Protein AF-A0A4S4L1K6-F1 (afdb_monomer)

Organism: NCBI:txid167371

Sequence (162 aa):
VTYVSTQGRRSTGAGARLREDDHTVLVRELQKVGAAQGWDVHVIELGSENPTAWVDHVRAAAQSSVMLGVYGDALTNSVLLHPGPPGPPPAIIEFFPDGKFTNEHEFVARSLGIEYVAWRNTKKYPRGSLPPISPPTTTDSKVLSIDVPAVVQFVKEQMKRS

pLDDT: mean 92.04, std 7.97, range [56.66, 98.69]

Mean predicted aligned error: 3.77 Å

Structure (mmCIF, N/CA/C/O backbone):
data_AF-A0A4S4L1K6-F1
#
_entry.id   AF-A0A4S4L1K6-F1
#
loop_
_atom_site.group_PDB
_atom_site.id
_atom_site.type_symbol
_atom_site.label_atom_id
_atom_site.label_alt_id
_atom_site.label_comp_id
_atom_site.label_asym_id
_atom_site.label_entity_id
_atom_site.label_seq_id
_atom_site.pdbx_PDB_ins_code
_atom_site.Cartn_x
_atom_site.Cartn_y
_atom_site.Cartn_z
_atom_site.occupancy
_atom_site.B_iso_or_equiv
_atom_site.auth_seq_id
_atom_site.auth_comp_id
_atom_site.auth_asym_id
_atom_site.auth_atom_id
_atom_site.pdbx_PDB_model_num
ATOM 1 N N . VAL A 1 1 ? -6.934 5.425 5.563 1.00 95.81 1 VAL A N 1
ATOM 2 C CA . VAL A 1 1 ? -6.240 4.448 4.682 1.00 95.81 1 VAL A CA 1
ATOM 3 C C . VAL A 1 1 ? -5.517 5.235 3.616 1.00 95.81 1 VAL A C 1
ATOM 5 O O . VAL A 1 1 ? -6.160 6.031 2.946 1.00 95.81 1 VAL A O 1
ATOM 8 N N . THR A 1 2 ? -4.222 5.010 3.432 1.00 97.94 2 THR A N 1
ATOM 9 C CA . THR A 1 2 ? -3.433 5.712 2.414 1.00 97.94 2 THR A CA 1
ATOM 10 C C . THR A 1 2 ? -2.888 4.729 1.390 1.00 97.94 2 THR A C 1
ATOM 12 O O . THR A 1 2 ? -2.192 3.780 1.740 1.00 97.94 2 THR A O 1
ATOM 15 N N . TYR A 1 3 ? -3.174 4.968 0.114 1.00 98.50 3 TYR A N 1
ATOM 16 C CA . TYR A 1 3 ? -2.506 4.305 -0.998 1.00 98.50 3 TYR A CA 1
ATOM 17 C C . TYR A 1 3 ? -1.516 5.274 -1.642 1.00 98.50 3 TYR A C 1
ATOM 19 O O . TYR A 1 3 ? -1.902 6.349 -2.100 1.00 98.50 3 TYR A O 1
ATOM 27 N N . VAL A 1 4 ? -0.241 4.887 -1.675 1.00 97.88 4 VAL A N 1
ATOM 28 C CA . VAL A 1 4 ? 0.801 5.634 -2.378 1.00 97.88 4 VAL A CA 1
ATOM 29 C C . VAL A 1 4 ? 0.969 5.057 -3.775 1.00 97.88 4 VAL A C 1
ATOM 31 O O . VAL A 1 4 ? 1.513 3.970 -3.980 1.00 97.88 4 VAL A O 1
ATOM 34 N N . SER A 1 5 ? 0.459 5.811 -4.735 1.00 96.88 5 SER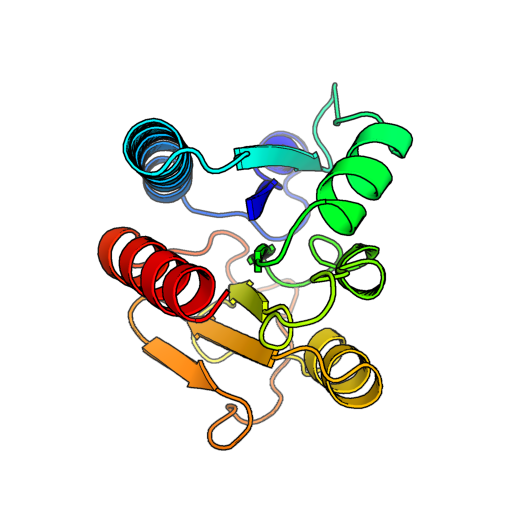 A N 1
ATOM 35 C CA . SER A 1 5 ? 0.576 5.574 -6.160 1.00 96.88 5 SER A CA 1
ATOM 36 C C . SER A 1 5 ? 1.911 6.099 -6.684 1.00 96.88 5 SER A C 1
ATOM 38 O O . SER A 1 5 ? 2.388 7.165 -6.301 1.00 96.88 5 SER A O 1
ATOM 40 N N . THR A 1 6 ? 2.510 5.332 -7.587 1.00 95.56 6 THR A N 1
ATOM 41 C CA . THR A 1 6 ? 3.719 5.694 -8.341 1.00 95.56 6 THR A CA 1
ATOM 42 C C . THR A 1 6 ? 3.465 5.640 -9.849 1.00 95.56 6 THR A C 1
ATOM 44 O O . THR A 1 6 ? 4.399 5.512 -10.649 1.00 95.56 6 THR A O 1
ATOM 47 N N . GLN A 1 7 ? 2.193 5.689 -10.265 1.00 94.25 7 GLN A N 1
ATOM 48 C CA . GLN A 1 7 ? 1.802 5.568 -11.672 1.00 94.25 7 GLN A CA 1
ATOM 49 C C . GLN A 1 7 ? 2.396 6.683 -12.539 1.00 94.25 7 GLN A C 1
ATOM 51 O O . GLN A 1 7 ? 2.715 6.446 -13.706 1.00 94.25 7 GLN A O 1
ATOM 56 N N . GLY A 1 8 ? 2.611 7.866 -11.964 1.00 88.06 8 GLY A N 1
ATOM 57 C CA . GLY A 1 8 ? 3.211 9.035 -12.593 1.00 88.06 8 GLY A CA 1
ATOM 58 C C . GLY A 1 8 ? 4.602 8.797 -13.162 1.00 88.06 8 GLY A C 1
ATOM 59 O O . GLY A 1 8 ? 4.970 9.406 -14.163 1.00 88.06 8 GLY A O 1
ATOM 60 N N . ARG A 1 9 ? 5.337 7.821 -12.620 1.00 87.19 9 ARG A N 1
ATOM 61 C CA . ARG A 1 9 ? 6.669 7.449 -13.112 1.00 87.19 9 ARG A CA 1
ATOM 62 C C . ARG A 1 9 ? 6.640 6.727 -14.461 1.00 87.19 9 ARG A C 1
ATOM 64 O O . ARG A 1 9 ? 7.686 6.419 -15.031 1.00 87.19 9 ARG A O 1
ATOM 71 N N . ARG A 1 10 ? 5.449 6.446 -15.007 1.00 81.81 10 ARG A N 1
ATOM 72 C CA . ARG A 1 10 ? 5.288 5.891 -16.357 1.00 81.81 10 ARG A CA 1
ATOM 73 C C . ARG A 1 10 ? 5.987 6.752 -17.409 1.00 81.81 10 ARG A C 1
ATOM 75 O O . ARG A 1 10 ? 6.604 6.176 -18.300 1.00 81.81 10 ARG A O 1
ATOM 82 N N . SER A 1 11 ? 5.917 8.081 -17.299 1.00 73.88 11 SER A N 1
ATOM 83 C CA . SER A 1 11 ? 6.535 9.007 -18.262 1.00 73.88 11 SER A CA 1
ATOM 84 C C . SER A 1 11 ? 8.064 8.951 -18.242 1.00 73.88 11 SER A C 1
ATOM 86 O O . SER A 1 11 ? 8.697 9.128 -19.277 1.00 73.88 11 SER A O 1
ATOM 88 N N . THR A 1 12 ? 8.662 8.644 -17.089 1.00 72.50 12 THR A N 1
ATOM 89 C CA . THR A 1 12 ? 10.120 8.578 -16.909 1.00 72.50 12 THR A CA 1
ATOM 90 C C . THR A 1 12 ? 10.687 7.163 -17.054 1.00 72.50 12 THR A C 1
ATOM 92 O O . THR A 1 12 ? 11.902 6.986 -17.094 1.00 72.50 12 THR A O 1
ATOM 95 N N . GLY A 1 13 ? 9.834 6.130 -17.101 1.00 70.81 13 GLY A N 1
ATOM 96 C CA . GLY A 1 13 ? 10.254 4.720 -17.110 1.00 70.81 13 GLY A CA 1
ATOM 97 C C . GLY A 1 13 ? 10.960 4.268 -15.818 1.00 70.81 13 GLY A C 1
ATOM 98 O O . GLY A 1 13 ? 11.513 3.160 -15.749 1.00 70.81 13 GLY A O 1
ATOM 99 N N . ALA A 1 14 ? 10.955 5.117 -14.789 1.00 75.00 14 ALA A N 1
ATOM 100 C CA . ALA A 1 14 ? 11.644 4.896 -13.528 1.00 75.00 14 ALA A CA 1
ATOM 101 C C . ALA A 1 14 ? 10.728 4.235 -12.488 1.00 75.00 14 ALA A C 1
ATOM 103 O O . ALA A 1 14 ? 9.521 4.439 -12.478 1.00 75.00 14 ALA A O 1
ATOM 104 N N . GLY A 1 15 ? 11.320 3.458 -11.578 1.00 83.81 15 GLY A N 1
ATOM 105 C CA . GLY A 1 15 ? 10.627 2.921 -10.402 1.00 83.81 15 GLY A CA 1
ATOM 106 C C . GLY A 1 15 ? 9.526 1.888 -10.672 1.00 83.81 15 GLY A C 1
ATOM 107 O O . GLY A 1 15 ? 9.079 1.677 -11.799 1.00 83.81 15 GLY A O 1
ATOM 108 N N . ALA A 1 16 ? 9.117 1.214 -9.600 1.00 92.81 16 ALA A N 1
ATOM 109 C CA . ALA A 1 16 ? 8.016 0.264 -9.614 1.00 92.81 16 ALA A CA 1
ATOM 110 C C . ALA A 1 16 ? 6.663 0.979 -9.687 1.00 92.81 16 ALA A C 1
ATOM 112 O O . ALA A 1 16 ? 6.526 2.100 -9.192 1.00 92.81 16 ALA A O 1
ATOM 113 N N . ARG A 1 17 ? 5.663 0.326 -10.280 1.00 95.38 17 ARG A N 1
ATOM 114 C CA . ARG A 1 17 ? 4.261 0.766 -10.322 1.00 95.38 17 ARG A CA 1
ATOM 115 C C . ARG A 1 17 ? 3.325 -0.424 -10.513 1.00 95.38 17 ARG A C 1
ATOM 117 O O . ARG A 1 17 ? 3.767 -1.497 -10.925 1.00 95.38 17 ARG A O 1
ATOM 124 N N . LEU A 1 18 ? 2.035 -0.240 -10.258 1.00 96.69 18 LEU A N 1
ATOM 125 C CA . LEU A 1 18 ? 1.041 -1.261 -10.573 1.00 96.69 18 LEU A CA 1
ATOM 126 C C . LEU A 1 18 ? 0.697 -1.238 -12.069 1.00 96.69 18 LEU A C 1
ATOM 128 O O . LEU A 1 18 ? 0.842 -0.226 -12.767 1.00 96.69 18 LEU A O 1
ATOM 132 N N . ARG A 1 19 ? 0.203 -2.370 -12.569 1.00 96.00 19 ARG A N 1
ATOM 133 C CA . ARG A 1 19 ? -0.519 -2.440 -13.839 1.00 96.00 19 ARG A CA 1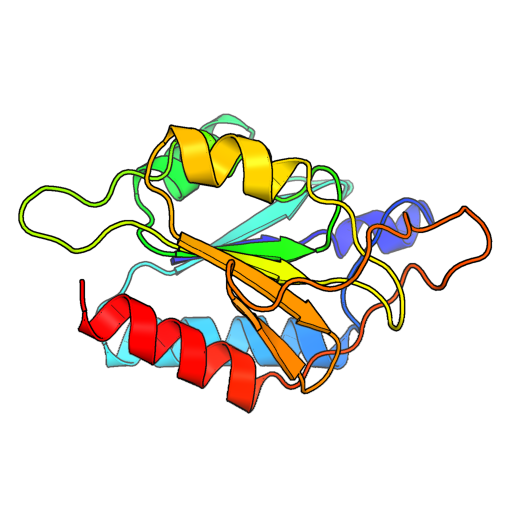
ATOM 134 C C . ARG A 1 19 ? -1.670 -1.436 -13.804 1.00 96.00 19 ARG A C 1
ATOM 136 O O . ARG A 1 19 ? -2.326 -1.286 -12.779 1.00 96.00 19 ARG A O 1
ATOM 143 N N . GLU A 1 20 ? -1.896 -0.753 -14.921 1.00 95.75 20 GLU A N 1
ATOM 144 C CA . GLU A 1 20 ? -2.867 0.344 -15.015 1.00 95.75 20 GLU A CA 1
ATOM 145 C C . GLU A 1 20 ? -4.271 -0.082 -14.571 1.00 95.75 20 GLU A C 1
ATOM 147 O O . GLU A 1 20 ? -4.831 0.540 -13.675 1.00 95.75 20 GLU A O 1
ATOM 152 N N . ASP A 1 21 ? -4.772 -1.209 -15.082 1.00 97.81 21 ASP A N 1
ATOM 153 C CA . ASP A 1 21 ? -6.073 -1.744 -14.669 1.00 97.81 21 ASP A CA 1
ATOM 154 C C . ASP A 1 21 ? -6.132 -2.047 -13.165 1.00 97.81 21 ASP A C 1
ATOM 156 O O . ASP A 1 21 ? -7.116 -1.714 -12.507 1.00 97.81 21 ASP A O 1
ATOM 160 N N . ASP A 1 22 ? -5.079 -2.656 -12.606 1.00 98.19 22 ASP A N 1
ATOM 161 C CA . ASP A 1 22 ? -5.038 -3.023 -11.185 1.00 98.19 22 ASP A CA 1
ATOM 162 C C . ASP A 1 22 ? -5.027 -1.760 -10.313 1.00 98.19 22 ASP A C 1
ATOM 164 O O . ASP A 1 22 ? -5.749 -1.691 -9.322 1.00 98.19 22 ASP A O 1
ATOM 168 N N . HIS A 1 23 ? -4.277 -0.729 -10.713 1.00 98.00 23 HIS A N 1
ATOM 169 C CA . HIS A 1 23 ? -4.296 0.583 -10.070 1.00 98.00 23 HIS A CA 1
ATOM 170 C C . HIS A 1 23 ? -5.692 1.218 -10.114 1.00 98.00 23 HIS A C 1
ATOM 172 O O . HIS A 1 23 ? -6.227 1.603 -9.073 1.00 98.00 23 HIS A O 1
ATOM 178 N N . THR A 1 24 ? -6.302 1.311 -11.300 1.00 98.38 24 THR A N 1
ATOM 179 C CA . THR A 1 24 ? -7.617 1.941 -11.481 1.00 98.38 24 THR A CA 1
ATOM 180 C C . THR A 1 24 ? -8.691 1.224 -10.668 1.00 98.38 24 THR A C 1
ATOM 182 O O . THR A 1 24 ? -9.509 1.867 -10.005 1.00 98.38 24 THR A O 1
ATOM 185 N N . VAL A 1 25 ? -8.683 -0.111 -10.680 1.00 98.56 25 VAL A N 1
ATOM 186 C CA . VAL A 1 25 ? -9.619 -0.920 -9.894 1.00 98.56 25 VAL A CA 1
ATOM 187 C C . VAL A 1 25 ? -9.344 -0.761 -8.397 1.00 98.56 25 VAL A C 1
ATOM 189 O O . VAL A 1 25 ? -10.296 -0.590 -7.639 1.00 98.56 25 VAL A O 1
ATOM 192 N N . LEU A 1 26 ? -8.080 -0.742 -7.958 1.00 98.69 26 LEU A N 1
ATOM 193 C CA . LEU A 1 26 ? -7.721 -0.567 -6.546 1.00 98.69 26 LEU A CA 1
ATOM 194 C C . LEU A 1 26 ? -8.203 0.775 -5.998 1.00 98.69 26 LEU A C 1
ATOM 196 O O . LEU A 1 26 ? -8.863 0.798 -4.961 1.00 98.69 26 LEU A O 1
ATOM 200 N N . VAL A 1 27 ? -7.926 1.877 -6.699 1.00 98.56 27 VAL A N 1
ATOM 201 C CA . VAL A 1 27 ? -8.375 3.219 -6.295 1.00 98.56 27 VAL A CA 1
ATOM 202 C C . VAL A 1 27 ? -9.894 3.255 -6.161 1.00 98.56 27 VAL A C 1
ATOM 204 O O . VAL A 1 27 ? -10.411 3.661 -5.118 1.00 98.56 27 VAL A O 1
ATOM 207 N N . ARG A 1 28 ? -10.611 2.764 -7.179 1.00 98.62 28 ARG A N 1
ATOM 208 C CA . ARG A 1 28 ? -12.077 2.730 -7.181 1.00 98.62 28 ARG A CA 1
ATOM 209 C C . ARG A 1 28 ? -12.634 1.924 -6.009 1.00 98.62 28 ARG A C 1
ATOM 211 O O . ARG A 1 28 ? -13.541 2.392 -5.323 1.00 98.62 28 ARG A O 1
ATOM 218 N N . GLU A 1 29 ? -12.131 0.711 -5.779 1.00 98.56 29 GLU A N 1
ATOM 219 C CA . GLU A 1 29 ? -12.649 -0.154 -4.715 1.00 98.56 29 GLU A CA 1
ATOM 220 C C . GLU A 1 29 ? -12.298 0.374 -3.317 1.00 98.56 29 GLU A C 1
ATOM 222 O O . GLU A 1 29 ? -13.146 0.317 -2.426 1.00 98.56 29 GLU A O 1
ATOM 227 N N . LEU A 1 30 ? -11.105 0.949 -3.118 1.00 98.50 30 LEU A N 1
ATOM 228 C CA . LEU A 1 30 ? -10.751 1.598 -1.852 1.00 98.50 30 LEU A CA 1
ATOM 229 C C . LEU A 1 30 ? -11.673 2.782 -1.558 1.00 98.50 30 LEU A C 1
ATOM 231 O O . LEU A 1 30 ? -12.219 2.856 -0.462 1.00 98.50 30 LEU A O 1
ATOM 235 N N . GLN A 1 31 ? -11.906 3.665 -2.534 1.00 98.31 31 GLN A N 1
ATOM 236 C CA . GLN A 1 31 ? -12.822 4.802 -2.384 1.00 98.31 31 GLN A CA 1
ATOM 237 C C . GLN A 1 31 ? -14.255 4.346 -2.091 1.00 98.31 31 GLN A C 1
ATOM 239 O O . GLN A 1 31 ? -14.899 4.863 -1.181 1.00 98.31 31 GLN A O 1
ATOM 244 N N . LYS A 1 32 ? -14.746 3.338 -2.822 1.00 98.25 32 LYS A N 1
ATOM 245 C CA . LYS A 1 32 ? -16.081 2.763 -2.620 1.00 98.25 32 LYS A CA 1
ATOM 246 C C . LYS A 1 32 ? -16.246 2.188 -1.214 1.00 98.25 32 LYS A C 1
ATOM 248 O O . LYS A 1 32 ? -17.257 2.439 -0.563 1.00 98.25 32 LYS A O 1
ATOM 253 N N . VAL A 1 33 ? -15.272 1.406 -0.747 1.00 97.12 33 VAL A N 1
ATOM 254 C CA . VAL A 1 33 ? -15.304 0.833 0.604 1.00 97.12 33 VAL A CA 1
ATOM 255 C C . VAL A 1 33 ? -15.173 1.928 1.658 1.00 97.12 33 VAL A C 1
ATOM 257 O O . VAL A 1 33 ? -15.910 1.888 2.638 1.00 97.12 33 VAL A O 1
ATOM 260 N N . GLY A 1 34 ? -14.308 2.921 1.444 1.00 96.44 34 GLY A N 1
ATOM 261 C CA . GLY A 1 34 ? -14.170 4.072 2.333 1.00 96.44 34 GLY A CA 1
ATOM 262 C C . GLY A 1 34 ? -15.487 4.822 2.505 1.00 96.44 34 GLY A C 1
ATOM 263 O O . GLY A 1 34 ? -15.947 4.982 3.630 1.00 96.44 34 GLY A O 1
ATOM 264 N N . ALA A 1 35 ? -16.170 5.151 1.406 1.00 97.06 35 ALA A N 1
ATOM 265 C CA . ALA A 1 35 ? -17.490 5.779 1.447 1.00 97.06 35 ALA A CA 1
ATOM 266 C C . ALA A 1 35 ? -18.537 4.912 2.172 1.00 97.06 35 ALA A C 1
ATOM 268 O O . ALA A 1 35 ? -19.332 5.422 2.956 1.00 97.06 35 ALA A O 1
ATOM 269 N N . ALA A 1 36 ? -18.525 3.595 1.948 1.00 96.88 36 ALA A N 1
ATOM 270 C CA . ALA A 1 36 ? -19.473 2.671 2.571 1.00 96.88 36 ALA A CA 1
ATOM 271 C C . ALA A 1 36 ? -19.206 2.403 4.064 1.00 96.88 36 ALA A C 1
ATOM 273 O O . ALA A 1 36 ? -20.094 1.908 4.756 1.00 96.88 36 ALA A O 1
ATOM 274 N N . GLN A 1 37 ? -17.986 2.642 4.548 1.00 94.56 37 GLN A N 1
ATOM 275 C CA . GLN A 1 37 ? -17.572 2.368 5.930 1.00 94.56 37 GLN A CA 1
ATOM 276 C C . GLN A 1 37 ? -17.246 3.643 6.726 1.00 94.56 37 GLN A C 1
ATOM 278 O O . GLN A 1 37 ? -16.928 3.547 7.907 1.00 94.56 37 GLN A O 1
ATOM 283 N N . GLY A 1 38 ? -17.315 4.821 6.099 1.00 94.06 38 GLY A N 1
ATOM 284 C CA . GLY A 1 38 ? -16.932 6.093 6.714 1.00 94.06 38 GLY A CA 1
ATOM 285 C C . GLY A 1 38 ? -15.425 6.233 6.953 1.00 94.06 38 GLY A C 1
ATOM 286 O O . GLY A 1 38 ? -15.028 6.866 7.925 1.00 94.06 38 GLY A O 1
ATOM 287 N N . TRP A 1 39 ? -14.579 5.612 6.122 1.00 93.62 39 TRP A N 1
ATOM 288 C CA . TRP A 1 39 ? -13.121 5.746 6.227 1.00 93.62 39 TRP A CA 1
ATOM 289 C C . TRP A 1 39 ? -12.605 6.856 5.325 1.00 93.62 39 TRP A C 1
ATOM 291 O O . TRP A 1 39 ? -12.933 6.895 4.137 1.00 93.62 39 TRP A O 1
ATOM 301 N N . ASP A 1 40 ? -11.682 7.654 5.852 1.00 93.88 40 ASP A N 1
ATOM 302 C CA . ASP A 1 40 ? -10.877 8.550 5.032 1.00 93.88 40 ASP A CA 1
ATOM 303 C C . ASP A 1 40 ? -9.881 7.736 4.197 1.00 93.88 40 ASP A C 1
ATOM 305 O O . ASP A 1 40 ? -9.071 6.950 4.714 1.00 93.88 40 ASP A O 1
ATOM 309 N N . VAL A 1 41 ? -9.968 7.896 2.876 1.00 97.25 41 VAL A N 1
ATOM 310 C CA . VAL A 1 41 ? -9.093 7.239 1.902 1.00 97.25 41 VAL A CA 1
ATOM 311 C C . VAL A 1 41 ? -8.286 8.303 1.176 1.00 97.25 41 VAL A C 1
ATOM 313 O O . VAL A 1 41 ? -8.838 9.117 0.439 1.00 97.25 41 VAL A O 1
ATOM 316 N N . HIS A 1 42 ? -6.969 8.260 1.348 1.00 97.56 42 HIS A N 1
ATOM 317 C CA . HIS A 1 42 ? -6.034 9.146 0.668 1.00 97.56 42 HIS A CA 1
ATOM 318 C C . HIS A 1 42 ? -5.338 8.387 -0.460 1.00 97.56 42 HIS A C 1
ATOM 320 O O . HIS A 1 42 ? -4.811 7.291 -0.254 1.00 97.56 42 HIS A O 1
ATOM 326 N N . VAL A 1 43 ? -5.312 8.981 -1.651 1.00 97.25 43 VAL A N 1
ATOM 327 C CA . VAL A 1 43 ? -4.490 8.515 -2.772 1.00 97.25 43 VAL A CA 1
ATOM 328 C C . VAL A 1 43 ? -3.411 9.560 -2.998 1.00 97.25 43 VAL A C 1
ATOM 330 O O . VAL A 1 43 ? -3.714 10.711 -3.300 1.00 97.25 43 VAL A O 1
ATOM 333 N N . ILE A 1 44 ? -2.165 9.156 -2.794 1.00 96.62 44 ILE A N 1
ATOM 334 C CA . ILE A 1 44 ? -0.989 10.020 -2.833 1.00 96.62 44 ILE A CA 1
ATOM 335 C C . ILE A 1 44 ? -0.170 9.652 -4.064 1.00 96.62 44 ILE A C 1
ATOM 337 O O . ILE A 1 44 ? 0.147 8.481 -4.237 1.00 96.62 44 ILE A O 1
ATOM 341 N N . GLU A 1 45 ? 0.182 10.618 -4.908 1.00 95.06 45 GLU A N 1
ATOM 342 C CA . GLU A 1 45 ? 0.930 10.364 -6.144 1.00 95.06 45 GLU A CA 1
ATOM 343 C C . GLU A 1 45 ? 2.403 10.776 -6.012 1.00 95.06 45 GLU A C 1
ATOM 345 O O . GLU A 1 45 ? 2.715 11.921 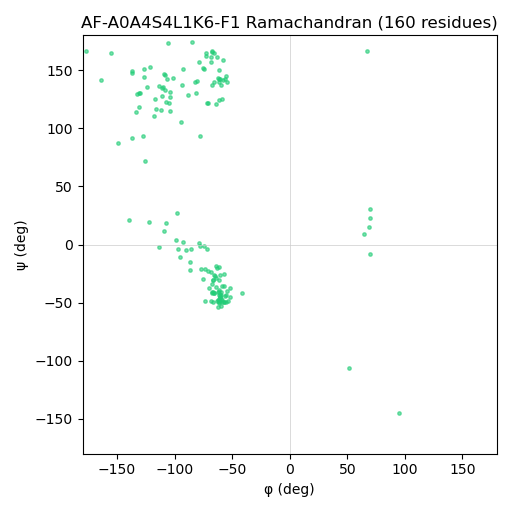-5.679 1.00 95.06 45 GLU A O 1
ATOM 350 N N . LEU A 1 46 ? 3.314 9.848 -6.322 1.00 92.31 46 LEU A N 1
ATOM 351 C CA . LEU A 1 46 ? 4.761 10.052 -6.329 1.00 92.31 46 LEU A CA 1
ATOM 352 C C . LEU A 1 46 ? 5.361 9.953 -7.731 1.00 92.31 46 LEU A C 1
ATOM 354 O O . LEU A 1 46 ? 5.155 8.986 -8.463 1.00 92.31 46 LEU A O 1
ATOM 358 N N . GLY A 1 47 ? 6.266 10.883 -8.041 1.00 84.50 47 GLY A N 1
ATOM 359 C CA . GLY A 1 47 ? 7.091 10.823 -9.250 1.00 84.50 47 GLY A CA 1
ATOM 360 C C . GLY A 1 47 ? 6.325 11.058 -10.555 1.00 84.50 47 GLY A C 1
ATOM 361 O O . GLY A 1 47 ? 6.785 10.609 -11.603 1.00 84.50 47 GLY A O 1
ATOM 362 N N . SER A 1 48 ? 5.173 11.734 -10.487 1.00 83.62 48 SER A N 1
ATOM 363 C CA . SER A 1 48 ? 4.508 12.361 -11.634 1.00 83.62 48 SER A CA 1
ATOM 364 C C . SER A 1 48 ? 5.072 13.768 -11.890 1.00 83.62 48 SER A C 1
ATOM 366 O O . SER A 1 48 ? 5.862 14.282 -11.099 1.00 83.62 48 SER A O 1
ATOM 368 N N . GLU A 1 49 ? 4.646 14.412 -12.981 1.00 82.75 49 GLU A N 1
ATOM 369 C CA . GLU A 1 49 ? 4.935 15.836 -13.243 1.00 82.75 49 GLU A CA 1
ATOM 370 C C . GLU A 1 49 ? 4.255 16.772 -12.231 1.00 82.75 49 GLU A C 1
ATOM 372 O O . GLU A 1 49 ? 4.759 17.856 -11.954 1.00 82.75 49 GLU A O 1
ATOM 377 N N . ASN A 1 50 ? 3.142 16.324 -11.643 1.00 84.62 50 ASN A N 1
ATOM 378 C CA . ASN A 1 50 ? 2.386 17.024 -10.608 1.00 84.62 50 ASN A CA 1
ATOM 379 C C . ASN A 1 50 ? 2.215 16.093 -9.395 1.00 84.62 50 ASN A C 1
ATOM 381 O O . ASN A 1 50 ? 1.126 15.538 -9.201 1.00 84.62 50 ASN A O 1
ATOM 385 N N . PRO A 1 51 ? 3.289 15.824 -8.630 1.00 89.69 51 PRO A N 1
ATOM 386 C CA . PRO A 1 51 ? 3.212 14.936 -7.480 1.00 89.69 51 PRO A CA 1
ATOM 387 C C . PRO A 1 51 ? 2.371 15.582 -6.379 1.00 89.69 51 PRO A C 1
ATOM 389 O O . PRO A 1 51 ? 2.234 16.807 -6.311 1.00 89.69 51 PRO A O 1
ATOM 392 N N . THR A 1 52 ? 1.821 14.763 -5.488 1.00 93.12 52 THR A N 1
ATOM 393 C CA . THR A 1 52 ? 1.161 15.290 -4.295 1.00 93.12 52 THR A CA 1
ATOM 394 C C . THR A 1 52 ? 2.186 16.065 -3.445 1.00 93.12 52 THR A C 1
ATOM 396 O O . THR A 1 52 ? 3.369 15.724 -3.390 1.00 93.12 52 THR A O 1
ATOM 399 N N . ALA A 1 53 ? 1.771 17.174 -2.827 1.00 94.19 53 ALA A N 1
ATOM 400 C CA . ALA A 1 53 ? 2.689 18.006 -2.054 1.00 94.19 53 ALA A CA 1
ATOM 401 C C . ALA A 1 53 ? 3.166 17.248 -0.808 1.00 94.19 53 ALA A C 1
ATOM 403 O O . ALA A 1 53 ? 2.362 16.639 -0.110 1.00 94.19 53 ALA A O 1
ATOM 404 N N . TRP A 1 54 ? 4.457 17.324 -0.472 1.00 91.75 54 TRP A N 1
ATOM 405 C CA . TRP A 1 54 ? 5.043 16.536 0.627 1.00 91.75 54 TRP A CA 1
ATOM 406 C C . TRP A 1 54 ? 4.285 16.662 1.963 1.00 91.75 54 TRP A C 1
ATOM 408 O O . TRP A 1 54 ? 4.098 15.670 2.667 1.00 91.75 54 TRP A O 1
ATOM 418 N N . VAL A 1 55 ? 3.780 17.858 2.286 1.00 94.31 55 VAL A N 1
ATOM 419 C CA . VAL A 1 55 ? 2.971 18.094 3.494 1.00 94.31 55 VAL A CA 1
ATOM 420 C C . VAL A 1 55 ? 1.706 17.227 3.539 1.00 94.31 55 VAL A C 1
ATOM 422 O O . VAL A 1 55 ? 1.330 16.736 4.605 1.00 94.31 55 VAL A O 1
ATOM 425 N N . ASP A 1 56 ? 1.087 16.969 2.389 1.00 95.06 56 ASP A N 1
ATOM 426 C CA . ASP A 1 56 ? -0.099 16.124 2.283 1.00 95.06 56 ASP A CA 1
ATOM 427 C C . ASP A 1 56 ? 0.258 14.640 2.415 1.00 95.06 56 ASP A C 1
ATOM 429 O O . ASP A 1 56 ? -0.526 13.880 2.980 1.00 95.06 56 ASP A O 1
ATOM 433 N N . HIS A 1 57 ? 1.464 14.224 2.003 1.00 93.69 57 HIS A N 1
ATOM 434 C CA . HIS A 1 57 ? 1.948 12.858 2.247 1.00 93.69 57 HIS A CA 1
ATOM 435 C C . HIS A 1 57 ? 2.079 12.594 3.745 1.00 93.69 57 HIS A C 1
ATOM 437 O O . HIS A 1 57 ? 1.623 11.566 4.243 1.00 93.69 57 HIS A O 1
ATOM 443 N N . VAL A 1 58 ? 2.718 13.529 4.455 1.00 94.56 58 VAL A N 1
ATOM 444 C CA . VAL A 1 58 ? 2.929 13.459 5.905 1.00 94.56 58 VAL A CA 1
ATOM 445 C C . VAL A 1 58 ? 1.588 13.428 6.629 1.00 94.56 58 VAL A C 1
ATOM 447 O O . VAL A 1 58 ? 1.374 12.567 7.481 1.00 94.56 58 VAL A O 1
ATOM 450 N N . ARG A 1 59 ? 0.660 14.319 6.255 1.00 95.00 59 ARG A N 1
ATOM 451 C CA . ARG A 1 59 ? -0.683 14.366 6.844 1.00 95.00 59 ARG A CA 1
ATOM 452 C C . ARG A 1 59 ? -1.451 13.063 6.608 1.00 95.00 59 ARG A C 1
ATOM 454 O O . ARG A 1 59 ? -1.977 12.501 7.564 1.00 95.00 59 ARG A O 1
ATOM 461 N N . ALA A 1 60 ? -1.474 12.559 5.375 1.00 95.06 60 ALA A N 1
ATOM 462 C CA . ALA A 1 60 ? -2.181 11.327 5.028 1.00 95.06 60 ALA A CA 1
ATOM 463 C C . ALA A 1 60 ? -1.604 10.088 5.735 1.00 95.06 60 ALA A C 1
ATOM 465 O O . ALA A 1 60 ? -2.356 9.194 6.133 1.00 95.06 60 ALA A O 1
ATOM 466 N N . ALA A 1 61 ? -0.279 10.026 5.911 1.00 95.31 61 ALA A N 1
ATOM 467 C CA . ALA A 1 61 ? 0.372 8.965 6.674 1.00 95.31 61 ALA A CA 1
ATOM 468 C C . ALA A 1 61 ? 0.004 9.046 8.163 1.00 95.31 61 ALA A C 1
ATOM 470 O O . ALA A 1 61 ? -0.467 8.062 8.725 1.00 95.31 61 ALA A O 1
ATOM 471 N N . ALA A 1 62 ? 0.114 10.227 8.778 1.00 93.62 62 ALA A N 1
ATOM 472 C CA . ALA A 1 62 ? -0.219 10.430 10.190 1.00 93.62 62 ALA A CA 1
ATOM 473 C C . ALA A 1 62 ? -1.691 10.128 10.534 1.00 93.62 62 ALA A C 1
ATOM 475 O O . ALA A 1 62 ? -1.997 9.772 11.666 1.00 93.62 62 ALA A O 1
ATOM 476 N N . GLN A 1 63 ? -2.600 10.253 9.562 1.00 92.19 63 GLN A N 1
ATOM 477 C CA . GLN A 1 63 ? -4.037 9.989 9.721 1.00 92.19 63 GLN A CA 1
ATOM 478 C C . GLN A 1 63 ? -4.451 8.552 9.362 1.00 92.19 63 GLN A C 1
ATOM 480 O O . GLN A 1 63 ? -5.637 8.226 9.380 1.00 92.19 63 GLN A O 1
ATOM 485 N N . SER A 1 64 ? -3.510 7.681 8.993 1.00 93.56 64 SER A N 1
ATOM 486 C CA . SER A 1 64 ? -3.835 6.353 8.471 1.00 93.56 64 SER A CA 1
ATOM 487 C C . SER A 1 64 ? -3.472 5.214 9.412 1.00 93.56 64 SER A C 1
ATOM 489 O O . SER A 1 64 ? -2.358 5.123 9.912 1.00 93.56 64 SER A O 1
ATOM 491 N N . SER A 1 65 ? -4.399 4.263 9.544 1.00 93.56 65 SER A N 1
ATOM 492 C CA . SER A 1 65 ? -4.147 2.962 10.181 1.00 93.56 65 SER A CA 1
ATOM 493 C C . SER A 1 65 ? -3.597 1.922 9.202 1.00 93.56 65 SER A C 1
ATOM 495 O O . SER A 1 65 ? -2.982 0.948 9.615 1.00 93.56 65 SER A O 1
ATOM 497 N N . VAL A 1 66 ? -3.815 2.109 7.897 1.00 95.75 66 VAL A N 1
ATOM 498 C CA . VAL A 1 66 ? -3.289 1.231 6.844 1.00 95.75 66 VAL A CA 1
ATOM 499 C C . VAL A 1 66 ? -2.661 2.076 5.751 1.00 95.75 66 VAL A C 1
ATOM 501 O O . VAL A 1 66 ? -3.311 2.993 5.237 1.00 95.75 66 VAL A O 1
ATOM 504 N N . MET A 1 67 ? -1.431 1.733 5.375 1.00 97.75 67 MET A N 1
ATOM 505 C CA . MET A 1 67 ? -0.724 2.316 4.240 1.00 97.75 67 MET A CA 1
ATOM 506 C C . MET A 1 67 ? -0.291 1.223 3.271 1.00 97.75 67 MET A C 1
ATOM 508 O O . MET A 1 67 ? 0.205 0.178 3.685 1.00 97.75 67 MET A O 1
ATOM 512 N N . LEU A 1 68 ? -0.486 1.444 1.977 1.00 98.50 68 LEU A N 1
ATOM 513 C CA . LEU A 1 68 ? -0.126 0.472 0.952 1.00 98.50 68 LEU A CA 1
ATOM 514 C C . LEU A 1 68 ? 0.553 1.133 -0.243 1.00 98.50 68 LEU A C 1
ATOM 516 O O . LEU A 1 68 ? 0.254 2.275 -0.586 1.00 98.50 68 LEU A O 1
ATOM 520 N N . GLY A 1 69 ? 1.469 0.409 -0.874 1.00 98.06 69 GLY A N 1
ATOM 521 C CA . GLY A 1 69 ? 2.302 0.932 -1.949 1.00 98.06 69 GLY A CA 1
ATOM 522 C C . GLY A 1 69 ? 3.206 -0.146 -2.528 1.00 98.06 69 GLY A C 1
ATOM 523 O O . GLY A 1 69 ? 3.336 -1.238 -1.977 1.00 98.06 69 GLY A O 1
ATOM 524 N N . VAL A 1 70 ? 3.801 0.137 -3.681 1.00 97.06 70 VAL A N 1
ATOM 525 C CA . VAL A 1 70 ? 4.821 -0.745 -4.265 1.00 97.06 70 VAL A CA 1
ATOM 526 C C . VAL A 1 70 ? 6.131 -0.649 -3.485 1.00 97.06 70 VAL A C 1
ATOM 528 O O . VAL A 1 70 ? 6.354 0.319 -2.762 1.00 97.06 70 VAL A O 1
ATOM 531 N N . TYR A 1 71 ? 7.007 -1.633 -3.661 1.00 94.88 71 TYR A N 1
ATOM 532 C CA . TYR A 1 71 ? 8.341 -1.600 -3.074 1.00 94.88 71 TYR A CA 1
ATOM 533 C C . TYR A 1 71 ? 9.162 -0.373 -3.497 1.00 94.88 71 TYR A C 1
ATOM 535 O O . TYR A 1 71 ? 8.943 0.225 -4.557 1.00 94.88 71 TYR A O 1
ATOM 543 N N . GLY A 1 72 ? 10.168 -0.048 -2.685 1.00 91.88 72 GLY A N 1
ATOM 544 C CA . GLY A 1 72 ? 11.014 1.132 -2.865 1.00 91.88 72 GLY A CA 1
ATOM 545 C C . GLY A 1 72 ? 10.510 2.311 -2.036 1.00 91.88 72 GLY A C 1
ATOM 546 O O . GLY A 1 72 ? 9.986 2.144 -0.951 1.00 91.88 72 GLY A O 1
ATOM 547 N N . ASP A 1 73 ? 10.633 3.532 -2.525 1.00 91.75 73 ASP A N 1
ATOM 548 C CA . ASP A 1 73 ? 10.391 4.749 -1.736 1.00 91.75 73 ASP A CA 1
ATOM 549 C C . ASP A 1 73 ? 8.912 5.087 -1.448 1.00 91.75 73 ASP A C 1
ATOM 551 O O . ASP A 1 73 ? 8.621 6.073 -0.771 1.00 91.75 73 ASP A O 1
ATOM 555 N N . ALA A 1 74 ? 7.951 4.294 -1.933 1.00 92.94 74 ALA A N 1
ATOM 556 C CA . ALA A 1 74 ? 6.530 4.615 -1.783 1.00 92.94 74 ALA A CA 1
ATOM 557 C C . ALA A 1 74 ? 6.061 4.604 -0.318 1.00 92.94 74 ALA A C 1
ATOM 559 O O . ALA A 1 74 ? 5.114 5.301 0.043 1.00 92.94 74 ALA A O 1
ATOM 560 N N . LEU A 1 75 ? 6.720 3.820 0.536 1.00 95.88 75 LEU A N 1
ATOM 561 C CA . LEU A 1 75 ? 6.294 3.583 1.913 1.00 95.88 75 LEU A CA 1
ATOM 562 C C . LEU A 1 75 ? 7.204 4.242 2.951 1.00 95.88 75 LEU A C 1
ATOM 564 O O . LEU A 1 75 ? 7.025 4.015 4.139 1.00 95.88 75 LEU A O 1
ATOM 568 N N . THR A 1 76 ? 8.114 5.133 2.552 1.00 93.69 76 THR A N 1
ATOM 569 C CA . THR A 1 76 ? 9.046 5.793 3.484 1.00 93.69 76 THR A CA 1
ATOM 570 C C . THR A 1 76 ? 8.342 6.550 4.620 1.00 93.69 76 THR A C 1
ATOM 572 O O . THR A 1 76 ? 8.803 6.531 5.759 1.00 93.69 76 THR A O 1
ATOM 575 N N . ASN A 1 77 ? 7.188 7.170 4.351 1.00 95.00 77 ASN A N 1
ATOM 576 C CA . ASN A 1 77 ? 6.423 7.905 5.366 1.00 95.00 77 ASN A CA 1
ATOM 577 C C . ASN A 1 77 ? 5.596 7.001 6.297 1.00 95.00 77 ASN A C 1
ATOM 579 O O . ASN A 1 77 ? 4.922 7.510 7.190 1.00 95.00 77 ASN A O 1
ATOM 583 N N . SER A 1 78 ? 5.646 5.674 6.140 1.00 95.38 78 SER A N 1
ATOM 584 C CA . SER A 1 78 ? 4.889 4.747 6.986 1.00 95.38 78 SER A CA 1
ATOM 585 C C . SER A 1 78 ? 5.318 4.771 8.454 1.00 95.38 78 SER A C 1
ATOM 587 O O . SER A 1 78 ? 4.569 4.341 9.322 1.00 95.38 78 SER A O 1
ATOM 589 N N . VAL A 1 79 ? 6.508 5.299 8.752 1.00 95.06 79 VAL A N 1
ATOM 590 C CA . VAL A 1 79 ? 6.986 5.530 10.126 1.00 95.06 79 VAL A CA 1
ATOM 591 C C . VAL A 1 79 ? 6.103 6.498 10.914 1.00 95.06 79 VAL A C 1
ATOM 593 O O . VAL A 1 79 ? 6.165 6.528 12.137 1.00 95.06 79 VAL A O 1
ATOM 596 N N . LEU A 1 80 ? 5.294 7.293 10.209 1.00 95.06 80 LEU A N 1
ATOM 597 C CA . LEU A 1 80 ? 4.367 8.257 10.786 1.00 95.06 80 LEU A CA 1
ATOM 598 C C . LEU A 1 80 ? 2.983 7.662 11.051 1.00 95.06 80 LEU A C 1
ATOM 600 O O . LEU A 1 80 ? 2.138 8.368 11.595 1.00 95.06 80 LEU A O 1
ATOM 604 N N . LEU A 1 81 ? 2.729 6.408 10.652 1.00 93.62 81 LEU A N 1
ATOM 605 C CA . LEU A 1 81 ? 1.441 5.772 10.908 1.00 93.62 81 LEU A CA 1
ATOM 606 C C . LEU A 1 81 ? 1.180 5.749 12.410 1.00 93.62 81 LEU A C 1
ATOM 608 O O . LEU A 1 81 ? 1.984 5.239 13.191 1.00 93.62 81 LEU A O 1
ATOM 612 N N . HIS A 1 82 ? 0.038 6.298 12.796 1.00 80.69 82 HIS A N 1
ATOM 613 C CA . HIS A 1 82 ? -0.331 6.446 14.190 1.00 80.69 82 HIS A CA 1
ATOM 614 C C . HIS A 1 82 ? -1.799 6.058 14.372 1.00 80.69 82 HIS A C 1
ATOM 616 O O . HIS A 1 82 ? -2.683 6.902 14.222 1.00 80.69 82 HIS A O 1
ATOM 622 N N . PRO A 1 83 ? -2.109 4.790 14.683 1.00 65.06 83 PRO A N 1
ATOM 623 C CA . PRO A 1 83 ? -3.438 4.460 15.153 1.00 65.06 83 PRO A CA 1
ATOM 624 C C . PRO A 1 83 ? -3.546 5.023 16.568 1.00 65.06 83 PRO A C 1
ATOM 626 O O . PRO A 1 83 ? -2.734 4.719 17.443 1.00 65.06 83 PRO A O 1
ATOM 629 N N . GLY A 1 84 ?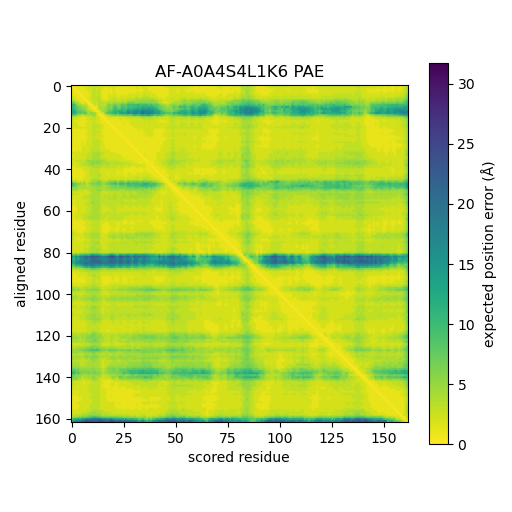 -4.525 5.894 16.792 1.00 60.94 84 GLY A N 1
ATOM 630 C CA . GLY A 1 84 ? -4.808 6.372 18.139 1.00 60.94 84 GLY A CA 1
ATOM 631 C C . GLY A 1 84 ? -5.120 5.190 19.075 1.00 60.94 84 GLY A C 1
ATOM 632 O O . GLY A 1 84 ? -5.795 4.244 18.657 1.00 60.94 84 GLY A O 1
ATOM 633 N N . PRO A 1 85 ? -4.677 5.213 20.346 1.00 62.09 85 PRO A N 1
ATOM 634 C CA . PRO A 1 85 ? -5.193 4.289 21.355 1.00 62.09 85 PRO A CA 1
ATOM 635 C C . PRO A 1 85 ? -6.727 4.424 21.452 1.00 62.09 85 PRO A C 1
ATOM 637 O O . PRO A 1 85 ? -7.217 5.554 21.382 1.00 62.09 85 PRO A O 1
ATOM 640 N N . PRO A 1 86 ? -7.508 3.339 21.648 1.00 62.91 86 PRO A N 1
ATOM 641 C CA . PRO A 1 86 ? -7.121 1.957 21.959 1.00 62.91 86 PRO A CA 1
ATOM 642 C C . PRO A 1 86 ? -7.067 1.008 20.737 1.00 62.91 86 PRO A C 1
ATOM 644 O O . PRO A 1 86 ? -7.279 -0.194 20.895 1.00 62.91 86 PRO A O 1
ATOM 647 N N . GLY A 1 87 ? -6.816 1.523 19.530 1.00 68.62 87 GLY A N 1
ATOM 648 C CA . GLY A 1 87 ? -6.781 0.716 18.308 1.00 68.62 87 GLY A CA 1
ATOM 649 C C . GLY A 1 87 ? -5.626 -0.312 18.248 1.00 68.62 87 GLY A C 1
ATOM 650 O O . GLY A 1 87 ? -4.659 -0.230 19.007 1.00 68.62 87 GLY A O 1
ATOM 651 N N . PRO A 1 88 ? -5.697 -1.289 17.331 1.00 79.31 88 PRO A N 1
ATOM 652 C CA . PRO A 1 88 ? -4.657 -2.233 16.996 1.00 79.31 88 PRO A CA 1
ATOM 653 C C . PRO A 1 88 ? -3.504 -1.483 16.322 1.00 79.31 88 PRO A C 1
ATOM 655 O O . PRO A 1 88 ? -3.666 -0.345 15.860 1.00 79.31 88 PRO A O 1
ATOM 658 N N . PRO A 1 89 ? -2.350 -2.141 16.189 1.00 88.88 89 PRO A N 1
ATOM 659 C CA . PRO A 1 89 ? -1.229 -1.541 15.499 1.00 88.88 89 PRO A CA 1
ATOM 660 C C . PRO A 1 89 ? -1.569 -1.230 14.035 1.00 88.88 89 PRO A C 1
ATOM 662 O O . PRO A 1 89 ? -2.387 -1.932 13.428 1.00 88.88 89 PRO A O 1
ATOM 665 N N . PRO A 1 90 ? -0.953 -0.191 13.445 1.00 94.06 90 PRO A N 1
ATOM 666 C CA . PRO A 1 90 ? -1.214 0.136 12.057 1.00 94.06 90 PRO A CA 1
ATOM 667 C C . PRO A 1 90 ? -0.544 -0.917 11.174 1.00 94.06 90 PRO A C 1
ATOM 669 O O . PRO A 1 90 ? 0.338 -1.646 11.628 1.00 94.06 90 PRO A O 1
ATOM 672 N N . ALA A 1 91 ? -0.925 -0.979 9.903 1.00 95.50 91 ALA A N 1
ATOM 673 C CA . ALA A 1 91 ? -0.398 -1.962 8.969 1.00 95.50 91 ALA A CA 1
ATOM 674 C C . ALA A 1 91 ? 0.161 -1.329 7.694 1.00 95.50 91 ALA A C 1
ATOM 676 O O . ALA A 1 91 ? -0.401 -0.383 7.137 1.00 95.50 91 ALA A O 1
ATOM 677 N N . ILE A 1 92 ? 1.238 -1.925 7.194 1.00 97.25 92 ILE A N 1
ATOM 678 C CA . ILE A 1 92 ? 1.825 -1.643 5.889 1.00 97.25 92 ILE A CA 1
ATOM 679 C C . ILE A 1 92 ? 1.612 -2.848 4.974 1.00 97.25 92 ILE A C 1
ATOM 681 O O . ILE A 1 92 ? 1.864 -3.989 5.369 1.00 97.25 92 ILE A O 1
ATOM 685 N N . ILE A 1 93 ? 1.182 -2.588 3.740 1.00 98.25 93 ILE A N 1
ATOM 686 C CA . ILE A 1 93 ? 1.089 -3.588 2.672 1.00 98.25 93 ILE A CA 1
ATOM 687 C C . ILE A 1 93 ? 2.016 -3.162 1.532 1.00 98.25 93 ILE A C 1
ATOM 689 O O . ILE A 1 93 ? 1.746 -2.180 0.841 1.00 98.25 93 ILE A O 1
ATOM 693 N N . GLU A 1 94 ? 3.102 -3.903 1.329 1.00 98.25 94 GLU A N 1
ATOM 694 C CA . GLU A 1 94 ? 4.109 -3.596 0.312 1.00 98.25 94 GLU A CA 1
ATOM 695 C C . GLU A 1 94 ? 4.028 -4.584 -0.856 1.00 98.25 94 GLU A C 1
ATOM 697 O O . GLU A 1 94 ? 4.131 -5.800 -0.672 1.00 98.25 94 GLU A O 1
ATOM 702 N N . PHE A 1 95 ? 3.831 -4.067 -2.071 1.00 97.81 95 PHE A N 1
ATOM 703 C CA . PHE A 1 95 ? 3.724 -4.881 -3.281 1.00 97.81 95 PHE A CA 1
ATOM 704 C C . PHE A 1 95 ? 5.095 -5.137 -3.901 1.00 97.81 95 PHE A C 1
ATOM 706 O O . PHE A 1 95 ? 5.834 -4.200 -4.206 1.00 97.81 95 PHE A O 1
ATOM 713 N N . PHE A 1 96 ? 5.393 -6.404 -4.178 1.00 95.62 96 PHE A N 1
ATOM 714 C CA . PHE A 1 96 ? 6.640 -6.843 -4.797 1.00 95.62 96 PHE A CA 1
ATOM 715 C C . PHE A 1 96 ? 6.400 -7.592 -6.116 1.00 95.62 96 PHE A C 1
ATOM 717 O O . PHE A 1 96 ? 5.357 -8.236 -6.282 1.00 95.62 96 PHE A O 1
ATOM 724 N N . PRO A 1 97 ? 7.372 -7.563 -7.049 1.00 93.69 97 PRO A N 1
ATOM 725 C CA . PRO A 1 97 ? 7.358 -8.433 -8.211 1.00 93.69 97 PRO A CA 1
ATOM 726 C C . PRO A 1 97 ? 7.576 -9.890 -7.790 1.00 93.69 97 PRO A C 1
ATOM 728 O O . PRO A 1 97 ? 8.045 -10.188 -6.684 1.00 93.69 97 PRO A O 1
ATOM 731 N N . ASP A 1 98 ? 7.213 -10.815 -8.677 1.00 90.12 98 ASP A N 1
ATOM 732 C CA . ASP A 1 98 ? 7.293 -12.235 -8.359 1.00 90.12 98 ASP A CA 1
ATOM 733 C C . ASP A 1 98 ? 8.737 -12.674 -8.069 1.00 90.12 98 ASP A C 1
ATOM 735 O O . ASP A 1 98 ? 9.692 -12.204 -8.685 1.00 90.12 98 ASP A O 1
ATOM 739 N N . GLY A 1 99 ? 8.900 -13.538 -7.069 1.00 89.56 99 GLY A N 1
ATOM 740 C CA . GLY A 1 99 ? 10.210 -13.995 -6.598 1.00 89.56 99 GLY A CA 1
ATOM 741 C C . GLY A 1 99 ? 11.077 -12.953 -5.873 1.00 89.56 99 GLY A C 1
ATOM 742 O O . GLY A 1 99 ? 12.077 -13.351 -5.280 1.00 89.56 99 GLY A O 1
ATOM 743 N N . LYS A 1 100 ? 10.710 -11.662 -5.840 1.00 93.94 100 LYS A N 1
ATOM 744 C CA . LYS A 1 100 ? 11.557 -10.590 -5.280 1.00 93.94 100 LYS A CA 1
ATOM 74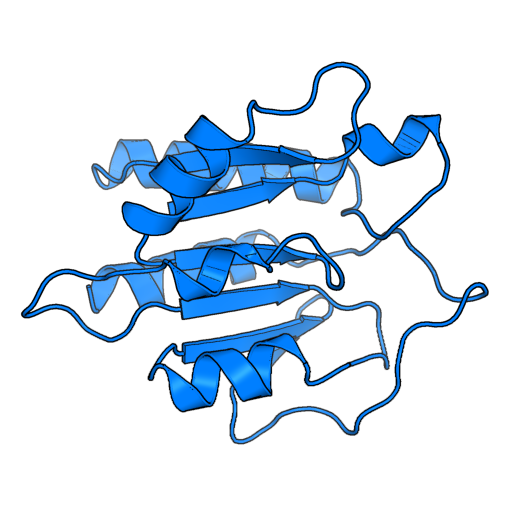5 C C . LYS A 1 100 ? 11.048 -10.027 -3.962 1.00 93.94 100 LYS A C 1
ATOM 747 O O . LYS A 1 100 ? 9.846 -9.998 -3.701 1.00 93.94 100 LYS A O 1
ATOM 752 N N . PHE A 1 101 ? 11.961 -9.639 -3.083 1.00 94.88 101 PHE A N 1
ATOM 753 C CA . PHE A 1 101 ? 11.663 -9.091 -1.761 1.00 94.88 101 PHE A CA 1
ATOM 754 C C . PHE A 1 101 ? 12.880 -8.389 -1.162 1.00 94.88 101 PHE A C 1
ATOM 756 O O . PHE A 1 101 ? 14.006 -8.879 -1.274 1.00 94.88 101 PHE A O 1
ATOM 763 N N . THR A 1 102 ? 12.626 -7.279 -0.479 1.00 94.81 102 THR A N 1
ATOM 764 C CA . THR A 1 102 ? 13.558 -6.607 0.431 1.00 94.81 102 THR A CA 1
ATOM 765 C C . THR A 1 102 ? 12.855 -6.422 1.772 1.00 94.81 102 THR A C 1
ATOM 767 O O . THR A 1 102 ? 11.634 -6.317 1.824 1.00 94.81 102 THR A O 1
ATOM 770 N N . ASN A 1 103 ? 13.609 -6.398 2.868 1.00 94.75 103 ASN A N 1
ATOM 771 C CA . ASN A 1 103 ? 13.052 -6.297 4.219 1.00 94.75 103 ASN A CA 1
ATOM 772 C C . ASN A 1 103 ? 13.274 -4.917 4.863 1.00 94.75 103 ASN A C 1
ATOM 774 O O . ASN A 1 103 ? 13.197 -4.797 6.082 1.00 94.75 103 ASN A O 1
ATOM 778 N N . GLU A 1 104 ? 13.563 -3.883 4.070 1.00 93.38 104 GLU A N 1
ATOM 779 C CA . GLU A 1 104 ? 13.904 -2.548 4.580 1.00 93.38 104 GLU A CA 1
ATOM 780 C C . GLU A 1 104 ? 12.741 -1.935 5.373 1.00 93.38 104 GLU A C 1
ATOM 782 O O . GLU A 1 104 ? 12.898 -1.616 6.554 1.00 93.38 104 GLU A O 1
ATOM 787 N N . HIS A 1 105 ? 1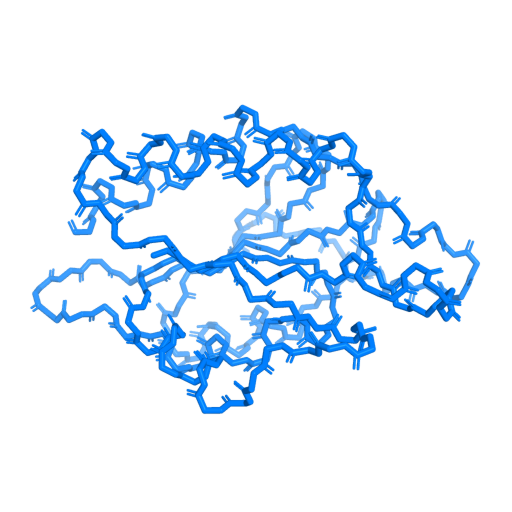1.545 -1.856 4.777 1.00 95.62 105 HIS A N 1
ATOM 788 C CA . HIS A 1 105 ? 10.360 -1.371 5.491 1.00 95.62 105 HIS A CA 1
ATOM 789 C C . HIS A 1 105 ? 9.921 -2.322 6.598 1.00 95.62 105 HIS A C 1
ATOM 791 O O . HIS A 1 105 ? 9.464 -1.857 7.636 1.00 95.62 105 HIS A O 1
ATOM 797 N N . GLU A 1 106 ? 10.081 -3.637 6.426 1.00 96.06 106 GLU A N 1
ATOM 798 C CA . GLU A 1 106 ? 9.726 -4.612 7.463 1.00 96.06 106 GLU A CA 1
ATOM 799 C C . GLU A 1 106 ? 10.528 -4.398 8.743 1.00 96.06 106 GLU A C 1
ATOM 801 O O . GLU A 1 106 ? 9.957 -4.389 9.838 1.00 96.06 106 GLU A O 1
ATOM 806 N N . PHE A 1 107 ? 11.837 -4.190 8.601 1.00 94.44 107 PHE A N 1
ATOM 807 C CA . PHE A 1 107 ? 12.743 -3.989 9.719 1.00 94.44 107 PHE A CA 1
ATOM 808 C C . PHE A 1 107 ? 12.367 -2.735 10.520 1.00 94.44 107 PHE A C 1
ATOM 810 O O . PHE A 1 107 ? 12.319 -2.764 11.756 1.00 94.44 107 PHE A O 1
ATOM 817 N N . VAL A 1 108 ? 12.047 -1.646 9.815 1.00 94.31 108 VAL A N 1
ATOM 818 C CA . VAL A 1 108 ? 11.601 -0.388 10.425 1.00 94.31 108 VAL A CA 1
ATOM 819 C C . VAL A 1 108 ? 10.218 -0.554 11.058 1.00 94.31 108 VAL A C 1
ATOM 821 O O . VAL A 1 108 ? 10.044 -0.238 12.234 1.00 94.31 108 VAL A O 1
ATOM 824 N N . ALA A 1 109 ? 9.261 -1.128 10.325 1.00 94.56 109 ALA A N 1
ATOM 825 C CA . ALA A 1 109 ? 7.905 -1.387 10.798 1.00 94.56 109 ALA A CA 1
ATOM 826 C C . ALA A 1 109 ? 7.907 -2.214 12.089 1.00 94.56 109 ALA A C 1
ATOM 828 O O . ALA A 1 109 ? 7.224 -1.868 13.049 1.00 94.56 109 ALA A O 1
ATOM 829 N N . ARG A 1 110 ? 8.751 -3.255 12.161 1.00 93.56 110 ARG A N 1
ATOM 830 C CA . ARG A 1 110 ? 8.940 -4.075 13.368 1.00 93.56 110 ARG A CA 1
ATOM 831 C C . ARG A 1 110 ? 9.273 -3.245 14.595 1.00 93.56 110 ARG A C 1
ATOM 833 O O . ARG A 1 110 ? 8.694 -3.452 15.654 1.00 93.56 110 ARG A O 1
ATOM 840 N N . SER A 1 111 ? 10.232 -2.340 14.438 1.00 93.31 111 SER A N 1
ATOM 841 C CA . SER A 1 111 ? 10.786 -1.551 15.536 1.00 93.31 111 SER A CA 1
ATOM 842 C C . SER A 1 111 ? 9.770 -0.549 16.087 1.00 93.31 111 SER A C 1
ATOM 844 O O . SER A 1 111 ? 9.863 -0.157 17.244 1.00 93.31 111 SER A O 1
ATOM 846 N N . LEU A 1 112 ? 8.784 -0.174 15.270 1.00 92.50 112 LEU A N 1
ATOM 847 C CA . LEU A 1 112 ? 7.706 0.751 15.614 1.00 92.50 112 LEU A CA 1
ATOM 848 C C . LEU A 1 112 ? 6.401 0.038 16.008 1.00 92.50 112 LEU A C 1
ATOM 850 O O . LEU A 1 112 ? 5.389 0.695 16.228 1.00 92.50 112 LEU A O 1
ATOM 854 N N . GLY A 1 113 ? 6.400 -1.298 16.071 1.00 91.75 113 GLY A N 1
ATOM 855 C CA . GLY A 1 113 ? 5.192 -2.083 16.338 1.00 91.75 113 GLY A CA 1
ATOM 856 C C . GLY A 1 113 ? 4.168 -2.058 15.199 1.00 91.75 113 GLY A C 1
ATOM 857 O O . GLY A 1 113 ? 3.029 -2.442 15.408 1.00 91.75 113 GLY A O 1
ATOM 858 N N . ILE A 1 114 ? 4.556 -1.626 14.000 1.00 94.25 114 ILE A N 1
ATOM 859 C CA . ILE A 1 114 ? 3.701 -1.580 12.813 1.00 94.25 114 ILE A CA 1
ATOM 860 C C . ILE A 1 114 ? 3.650 -2.977 12.187 1.00 94.25 114 ILE A C 1
ATOM 862 O O . ILE A 1 114 ? 4.688 -3.610 11.947 1.00 94.25 114 ILE A O 1
ATOM 866 N N . GLU A 1 115 ? 2.446 -3.462 11.899 1.00 94.69 115 GLU A N 1
ATOM 867 C CA . GLU A 1 115 ? 2.233 -4.704 11.165 1.00 94.69 115 GLU A CA 1
ATOM 868 C C . GLU A 1 115 ? 2.743 -4.572 9.731 1.00 94.69 115 GLU A C 1
ATOM 870 O O . GLU A 1 115 ? 2.566 -3.550 9.069 1.00 94.69 115 GLU A O 1
ATOM 875 N N . TYR A 1 116 ? 3.382 -5.625 9.232 1.00 96.62 116 TYR A N 1
ATOM 876 C CA . TYR A 1 116 ? 3.983 -5.622 7.905 1.00 96.62 116 TYR A CA 1
ATOM 877 C C . TYR A 1 116 ? 3.547 -6.845 7.109 1.00 96.62 116 TYR A C 1
ATOM 879 O O . TYR A 1 116 ? 3.647 -7.987 7.576 1.00 96.62 116 TYR A O 1
ATOM 887 N N . VAL A 1 117 ? 3.101 -6.594 5.881 1.00 97.38 117 VAL A N 1
ATOM 888 C CA . VAL A 1 117 ? 2.725 -7.624 4.920 1.00 97.38 117 VAL A CA 1
ATOM 889 C C . VAL A 1 117 ? 3.386 -7.341 3.584 1.00 97.38 117 VAL A C 1
ATOM 891 O O . VAL A 1 117 ? 3.085 -6.346 2.928 1.00 97.38 117 VAL A O 1
ATOM 894 N N . ALA A 1 118 ? 4.231 -8.270 3.143 1.00 97.50 118 ALA A N 1
ATOM 895 C CA . ALA A 1 118 ? 4.661 -8.310 1.754 1.00 97.50 118 ALA A CA 1
ATOM 896 C C . ALA A 1 118 ? 3.580 -8.984 0.905 1.00 97.50 118 ALA A C 1
ATOM 898 O O . ALA A 1 118 ? 2.976 -9.981 1.311 1.00 97.50 118 ALA A O 1
ATOM 899 N N . TRP A 1 119 ? 3.341 -8.465 -0.292 1.00 97.38 119 TRP A N 1
ATOM 900 C CA . TRP A 1 119 ? 2.297 -8.950 -1.184 1.00 97.38 119 TRP A CA 1
ATOM 901 C C . TRP A 1 119 ? 2.846 -9.170 -2.591 1.00 97.38 119 TRP A C 1
ATOM 903 O O . TRP A 1 119 ? 3.488 -8.293 -3.165 1.00 97.38 119 TRP A O 1
ATOM 913 N N . ARG A 1 120 ? 2.583 -10.346 -3.165 1.00 93.12 120 ARG A N 1
ATOM 914 C CA . ARG A 1 120 ? 2.985 -10.711 -4.529 1.00 93.12 120 ARG A CA 1
ATOM 915 C C . ARG A 1 120 ? 1.807 -11.337 -5.253 1.00 93.12 120 ARG A C 1
ATOM 917 O O . ARG A 1 120 ? 1.390 -12.438 -4.897 1.00 93.12 120 ARG A O 1
ATOM 924 N N . ASN A 1 121 ? 1.301 -10.667 -6.285 1.00 89.38 121 ASN A N 1
ATOM 925 C CA . ASN A 1 121 ? 0.170 -11.146 -7.077 1.00 89.38 121 ASN A CA 1
ATOM 926 C C . ASN A 1 121 ? -1.040 -11.529 -6.186 1.00 89.38 121 ASN A C 1
ATOM 928 O O . ASN A 1 121 ? -1.678 -10.646 -5.611 1.00 89.38 121 ASN A O 1
ATOM 932 N N . THR A 1 122 ? -1.309 -12.824 -6.004 1.00 89.12 122 THR A N 1
ATOM 933 C CA . THR A 1 122 ? -2.404 -13.373 -5.180 1.00 89.12 122 THR A CA 1
ATOM 934 C C . THR A 1 122 ? -1.977 -13.795 -3.768 1.00 89.12 122 THR A C 1
ATOM 936 O O . THR A 1 122 ? -2.806 -14.228 -2.969 1.00 89.12 122 THR A O 1
ATOM 939 N N . LYS A 1 123 ? -0.682 -13.718 -3.439 1.00 92.75 123 LYS A N 1
ATOM 940 C CA . LYS A 1 123 ? -0.115 -14.225 -2.182 1.00 92.75 123 LYS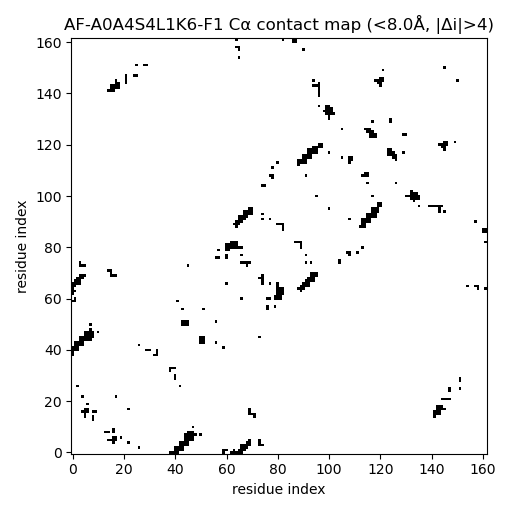 A CA 1
ATOM 941 C C . LYS A 1 123 ? 0.283 -13.083 -1.257 1.00 92.75 123 LYS A C 1
ATOM 943 O O . LYS A 1 123 ? 1.000 -12.167 -1.658 1.00 92.75 123 LYS A O 1
ATOM 948 N N . LYS A 1 124 ? -0.114 -13.197 0.009 1.00 94.75 124 LYS A N 1
ATOM 949 C CA . LYS A 1 124 ? 0.345 -12.338 1.104 1.00 94.75 124 LYS A CA 1
ATOM 950 C C . LYS A 1 124 ? 1.306 -13.099 2.011 1.00 94.75 124 LYS A C 1
ATOM 952 O O . LYS A 1 124 ? 1.094 -14.278 2.286 1.00 94.75 124 LYS A O 1
ATOM 957 N N . TYR A 1 125 ? 2.322 -12.403 2.495 1.00 96.19 125 TYR A N 1
ATOM 958 C CA . TYR A 1 125 ? 3.376 -12.925 3.353 1.00 96.19 125 TYR A CA 1
ATOM 959 C C . TYR A 1 125 ? 3.479 -12.036 4.600 1.00 96.19 125 TYR A C 1
ATOM 961 O O . TYR A 1 125 ? 4.136 -10.993 4.561 1.00 96.19 125 TYR A O 1
ATOM 969 N N . PRO A 1 126 ? 2.796 -12.385 5.704 1.00 94.62 126 PRO A N 1
ATOM 970 C CA . PRO A 1 126 ? 3.005 -11.720 6.989 1.00 94.62 126 PRO A CA 1
ATOM 971 C C . PRO A 1 126 ? 4.401 -12.015 7.558 1.00 94.62 126 PRO A C 1
ATOM 973 O O . PRO A 1 126 ? 5.058 -12.973 7.141 1.00 94.62 126 PRO A O 1
ATOM 976 N N . ARG A 1 127 ? 4.812 -11.239 8.572 1.00 88.75 127 ARG A N 1
ATOM 977 C CA . ARG A 1 127 ? 6.137 -11.270 9.229 1.00 88.75 127 ARG A CA 1
ATOM 978 C C . ARG A 1 127 ? 6.722 -12.667 9.500 1.00 88.75 127 ARG A C 1
ATOM 980 O O . ARG A 1 127 ? 7.903 -12.891 9.270 1.00 88.75 127 ARG A O 1
ATOM 987 N N . GLY A 1 128 ? 5.911 -13.626 9.950 1.00 89.88 128 GLY A N 1
ATOM 988 C CA . GLY A 1 128 ? 6.360 -14.998 10.247 1.00 89.88 128 GLY A CA 1
ATOM 989 C C . GLY A 1 128 ? 6.563 -15.908 9.027 1.00 89.88 128 GLY A C 1
ATOM 990 O O . GLY A 1 128 ? 6.924 -17.068 9.181 1.00 89.88 128 GLY A O 1
ATOM 991 N N . SER A 1 129 ? 6.295 -15.410 7.822 1.00 95.06 129 SER A N 1
ATOM 992 C CA . SER A 1 129 ? 6.293 -16.185 6.574 1.00 95.06 129 SER A CA 1
ATOM 993 C C . SER A 1 129 ? 6.923 -15.420 5.411 1.00 95.06 129 SER A C 1
ATOM 995 O O . SER A 1 129 ? 6.628 -15.697 4.250 1.00 95.06 129 SER A O 1
ATOM 997 N N . LEU A 1 130 ? 7.749 -14.416 5.716 1.00 95.50 130 LEU A N 1
ATOM 998 C CA . LEU A 1 130 ? 8.359 -13.574 4.695 1.00 95.50 130 LEU A CA 1
ATOM 999 C C . LEU A 1 130 ? 9.238 -14.407 3.752 1.00 95.50 130 LEU A C 1
ATOM 1001 O O . LEU A 1 130 ? 9.925 -15.329 4.202 1.00 95.50 130 LEU A O 1
ATOM 1005 N N . PRO A 1 131 ? 9.243 -14.093 2.448 1.00 92.50 131 PRO A N 1
ATOM 1006 C CA . PRO A 1 131 ? 10.123 -14.760 1.505 1.00 92.50 131 PRO A CA 1
ATOM 1007 C C . PRO A 1 131 ? 11.605 -14.498 1.825 1.00 92.50 131 PRO A C 1
ATOM 1009 O O . PRO A 1 131 ? 11.933 -13.494 2.461 1.00 92.50 131 PRO A O 1
ATOM 1012 N N . PRO A 1 132 ? 12.525 -15.331 1.308 1.00 93.88 132 PRO A N 1
ATOM 1013 C CA . PRO A 1 132 ? 13.944 -15.003 1.307 1.00 93.88 132 PRO A CA 1
ATOM 1014 C C . PRO A 1 132 ? 14.208 -13.653 0.628 1.00 93.88 132 PRO A C 1
ATOM 1016 O O . PRO A 1 132 ? 13.549 -13.300 -0.356 1.00 93.88 132 PRO A O 1
ATOM 1019 N N . ILE A 1 133 ? 15.194 -12.917 1.142 1.00 95.94 133 ILE A N 1
ATOM 1020 C CA . ILE A 1 133 ? 15.614 -11.632 0.576 1.00 95.94 133 ILE A CA 1
ATOM 1021 C C . ILE A 1 133 ? 16.183 -11.871 -0.828 1.00 95.94 133 ILE A C 1
ATOM 1023 O O . ILE A 1 133 ? 17.146 -12.612 -1.012 1.00 95.94 133 ILE A O 1
ATOM 1027 N N . SER A 1 134 ? 15.568 -11.233 -1.819 1.00 95.06 134 SER A N 1
ATOM 1028 C CA . SER A 1 134 ? 15.979 -11.252 -3.222 1.00 95.06 134 SER A CA 1
ATOM 1029 C C . SER A 1 134 ? 15.589 -9.908 -3.843 1.00 95.06 134 SER A C 1
ATOM 1031 O O . SER A 1 134 ? 14.465 -9.760 -4.330 1.00 95.06 134 SER A O 1
ATOM 1033 N N . PRO A 1 135 ? 16.453 -8.883 -3.756 1.00 91.62 135 PRO A N 1
ATOM 1034 C CA . PRO A 1 135 ? 16.094 -7.536 -4.179 1.00 91.62 135 PRO A CA 1
ATOM 1035 C C . PRO A 1 135 ? 15.773 -7.467 -5.682 1.00 91.62 135 PRO A C 1
ATOM 1037 O O . PRO A 1 135 ? 16.442 -8.139 -6.476 1.00 91.62 135 PRO A O 1
ATOM 1040 N N . PRO A 1 136 ? 14.784 -6.655 -6.099 1.00 89.31 136 PRO A N 1
ATOM 1041 C CA . PRO A 1 136 ? 14.566 -6.357 -7.509 1.00 89.31 136 PRO A CA 1
ATOM 1042 C C . PRO A 1 136 ? 15.797 -5.702 -8.154 1.00 89.31 136 PRO A C 1
ATOM 1044 O O . PRO A 1 136 ? 16.408 -4.802 -7.578 1.00 89.31 136 PRO A O 1
ATOM 1047 N N . THR A 1 137 ? 16.142 -6.120 -9.366 1.00 88.00 137 THR A N 1
ATOM 1048 C CA . THR A 1 137 ? 17.223 -5.570 -10.189 1.00 88.00 137 THR A CA 1
ATOM 1049 C C . THR A 1 137 ? 16.661 -4.727 -11.336 1.00 88.00 137 THR A C 1
ATOM 1051 O O . THR A 1 137 ? 15.457 -4.678 -11.585 1.00 88.00 137 THR A O 1
ATOM 1054 N N . THR A 1 138 ? 17.538 -4.060 -12.087 1.00 83.06 138 THR A N 1
ATOM 1055 C CA . THR A 1 138 ? 17.151 -3.252 -13.257 1.00 83.06 138 THR A CA 1
ATOM 1056 C C . THR A 1 138 ? 16.522 -4.066 -14.390 1.00 83.06 138 THR A C 1
ATOM 1058 O O . THR A 1 138 ? 15.827 -3.485 -15.223 1.00 83.06 138 THR A O 1
ATOM 1061 N N . THR A 1 139 ? 16.750 -5.382 -14.418 1.00 83.25 139 THR A N 1
ATOM 1062 C CA . THR A 1 139 ? 16.196 -6.318 -15.407 1.00 83.25 139 THR A CA 1
ATOM 1063 C C . THR A 1 139 ? 14.820 -6.857 -15.023 1.00 83.25 139 THR A C 1
ATOM 1065 O O . THR A 1 139 ? 14.147 -7.440 -15.868 1.00 83.25 139 THR A O 1
ATOM 1068 N N . ASP A 1 140 ? 14.402 -6.702 -13.764 1.00 85.81 140 ASP A N 1
ATOM 1069 C CA . ASP A 1 140 ? 13.099 -7.179 -13.310 1.00 85.81 140 ASP A CA 1
ATOM 1070 C C . ASP A 1 140 ? 11.967 -6.267 -13.803 1.00 85.81 140 ASP A C 1
ATOM 1072 O O . ASP A 1 140 ? 12.139 -5.058 -14.001 1.00 85.81 140 ASP A O 1
ATOM 1076 N N . SER A 1 141 ? 10.771 -6.844 -13.971 1.00 83.38 141 SER A N 1
ATOM 1077 C CA . SER A 1 141 ? 9.589 -6.051 -14.304 1.00 83.38 141 SER A CA 1
ATOM 1078 C C . SER A 1 141 ? 9.303 -5.039 -13.199 1.00 83.38 141 SER A C 1
ATOM 1080 O O . SER A 1 141 ? 9.074 -5.390 -12.042 1.00 83.38 141 SER A O 1
ATOM 1082 N N . LYS A 1 142 ? 9.233 -3.772 -13.599 1.00 90.19 142 LYS A N 1
ATOM 1083 C CA . LYS A 1 142 ? 8.801 -2.659 -12.750 1.00 90.19 142 LYS A CA 1
ATOM 1084 C C . LYS A 1 142 ? 7.280 -2.480 -12.732 1.00 90.19 142 LYS A C 1
ATOM 1086 O O . LYS A 1 142 ? 6.779 -1.603 -12.037 1.00 90.19 142 LYS A O 1
ATOM 1091 N N . VAL A 1 143 ? 6.547 -3.264 -13.524 1.00 93.62 143 VAL A N 1
ATOM 1092 C CA . VAL A 1 143 ? 5.081 -3.258 -13.553 1.00 93.62 143 VAL A CA 1
ATOM 1093 C C . VAL A 1 143 ? 4.587 -4.485 -12.807 1.00 93.62 143 VAL A C 1
ATOM 1095 O O . VAL A 1 143 ? 4.852 -5.617 -13.218 1.00 93.62 143 VAL A O 1
ATOM 1098 N N . LEU A 1 144 ? 3.902 -4.244 -11.696 1.00 94.75 144 LEU A N 1
ATOM 1099 C CA . LEU A 1 144 ? 3.431 -5.266 -10.774 1.00 94.75 144 LEU A CA 1
ATOM 1100 C C . LEU A 1 144 ? 1.948 -5.524 -11.015 1.00 94.75 144 LEU A C 1
ATOM 1102 O O . L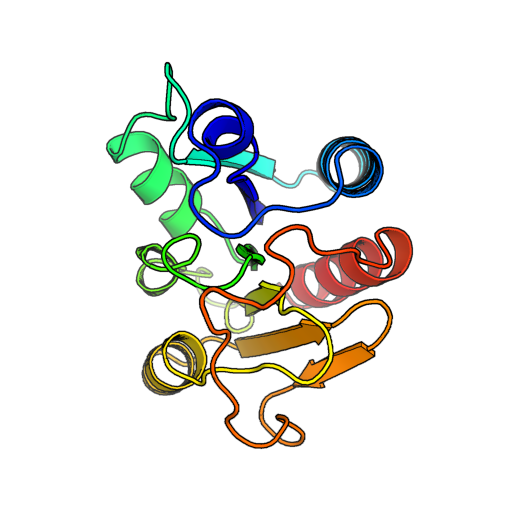EU A 1 144 ? 1.186 -4.591 -11.257 1.00 94.75 144 LEU A O 1
ATOM 1106 N N . SER A 1 145 ? 1.536 -6.781 -10.895 1.00 95.56 145 SER A N 1
ATOM 1107 C CA . SER A 1 145 ? 0.121 -7.144 -10.852 1.00 95.56 145 SER A CA 1
ATOM 1108 C C . SER A 1 145 ? -0.263 -7.613 -9.456 1.00 95.56 145 SER A C 1
ATOM 1110 O O . SER A 1 145 ? 0.558 -8.205 -8.745 1.00 95.56 145 SER A O 1
ATOM 1112 N N . ILE A 1 146 ? -1.500 -7.318 -9.064 1.00 96.75 146 ILE A N 1
ATOM 1113 C CA . ILE A 1 146 ? -2.067 -7.673 -7.763 1.00 96.75 146 ILE A CA 1
ATOM 1114 C C . ILE A 1 146 ? -3.496 -8.189 -7.922 1.00 96.75 146 ILE A C 1
ATOM 1116 O O . ILE A 1 146 ? -4.248 -7.735 -8.782 1.00 96.75 146 ILE A O 1
ATOM 1120 N N . ASP A 1 147 ? -3.898 -9.088 -7.030 1.00 97.00 147 ASP A N 1
ATOM 1121 C CA . ASP A 1 147 ? -5.305 -9.437 -6.840 1.00 97.00 147 ASP A CA 1
ATOM 1122 C C . ASP A 1 147 ? -5.999 -8.335 -6.022 1.00 97.00 147 ASP A C 1
ATOM 1124 O O . ASP A 1 147 ? -5.948 -8.318 -4.788 1.00 97.00 147 ASP A O 1
ATOM 1128 N N . VAL A 1 148 ? -6.605 -7.369 -6.719 1.00 97.81 148 VAL A N 1
ATOM 1129 C CA . VAL A 1 148 ? -7.251 -6.211 -6.082 1.00 97.81 148 VAL A CA 1
ATOM 1130 C C . VAL A 1 148 ? -8.363 -6.616 -5.103 1.00 97.81 148 VAL A C 1
ATOM 1132 O O . VAL A 1 148 ? -8.340 -6.110 -3.976 1.00 97.81 148 VAL A O 1
ATOM 1135 N N . PRO A 1 149 ? -9.312 -7.514 -5.446 1.00 97.50 149 PRO A N 1
ATOM 1136 C CA . PRO A 1 149 ? -10.294 -8.008 -4.481 1.00 97.50 149 PRO A CA 1
ATOM 1137 C C . PRO A 1 149 ? -9.665 -8.541 -3.191 1.00 97.50 149 PRO A C 1
ATOM 1139 O O . PRO A 1 149 ? -10.120 -8.186 -2.100 1.00 97.50 149 PRO A O 1
ATOM 1142 N N . ALA A 1 15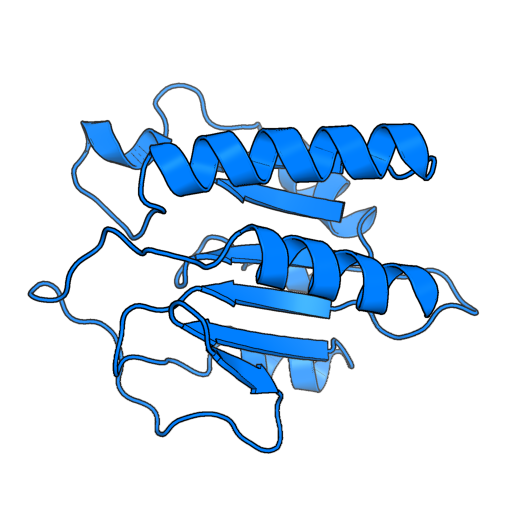0 ? -8.601 -9.343 -3.295 1.00 97.38 150 ALA A N 1
ATOM 1143 C CA . ALA A 1 150 ? -7.916 -9.888 -2.127 1.00 97.38 150 ALA A CA 1
ATOM 1144 C C . ALA A 1 150 ? -7.228 -8.795 -1.288 1.00 97.38 150 ALA A C 1
ATOM 1146 O O . ALA A 1 150 ? -7.333 -8.815 -0.058 1.00 97.38 150 ALA A O 1
ATOM 1147 N N . VAL A 1 151 ? -6.579 -7.815 -1.928 1.00 97.94 151 VAL A N 1
ATOM 1148 C CA . VAL A 1 151 ? -5.957 -6.668 -1.240 1.00 97.94 151 VAL A CA 1
ATOM 1149 C C . VAL A 1 151 ? -7.006 -5.845 -0.495 1.00 97.94 151 VAL A C 1
ATOM 1151 O O . VAL A 1 151 ? -6.848 -5.580 0.695 1.00 97.94 151 VAL A O 1
ATOM 1154 N N . VAL A 1 152 ? -8.104 -5.472 -1.156 1.00 97.69 152 VAL A N 1
ATOM 1155 C CA . VAL A 1 152 ? -9.182 -4.670 -0.551 1.00 97.69 152 VAL A CA 1
ATOM 1156 C C . VAL A 1 152 ? -9.830 -5.416 0.612 1.00 97.69 152 VAL A C 1
ATOM 1158 O O . VAL A 1 152 ? -10.090 -4.830 1.664 1.00 97.69 152 VAL A O 1
ATOM 1161 N N . GLN A 1 153 ? -10.055 -6.721 0.461 1.00 96.38 153 GLN A N 1
ATOM 1162 C CA . GLN A 1 153 ? -10.568 -7.552 1.543 1.00 96.38 153 GLN A CA 1
ATOM 1163 C C . GLN A 1 153 ? -9.603 -7.582 2.736 1.00 96.38 153 GLN A C 1
ATOM 1165 O O . GLN A 1 153 ? -10.043 -7.443 3.877 1.00 96.38 153 GLN A O 1
ATOM 1170 N N . PHE A 1 154 ? -8.296 -7.669 2.488 1.00 95.75 154 PHE A N 1
ATOM 1171 C CA . PHE A 1 154 ? -7.299 -7.616 3.549 1.00 95.75 154 PHE A CA 1
ATOM 1172 C C . PHE A 1 154 ? -7.245 -6.251 4.249 1.00 95.75 154 PHE A C 1
ATOM 1174 O O . PHE A 1 154 ? -7.200 -6.206 5.476 1.00 95.75 154 PHE A O 1
ATOM 1181 N N . VAL A 1 155 ? -7.332 -5.139 3.510 1.00 96.00 155 VAL A N 1
ATOM 1182 C CA . VAL A 1 155 ? -7.446 -3.791 4.099 1.00 96.00 155 VAL A CA 1
ATOM 1183 C C . VAL A 1 155 ? -8.656 -3.717 5.030 1.00 96.00 155 VAL A C 1
ATOM 1185 O O . VAL A 1 155 ? -8.532 -3.245 6.158 1.00 96.00 155 VAL A O 1
ATOM 1188 N N . LYS A 1 156 ? -9.813 -4.254 4.616 1.00 95.25 156 LYS A N 1
ATOM 1189 C CA . LYS A 1 156 ? -11.008 -4.299 5.472 1.00 95.25 156 LYS A CA 1
ATOM 1190 C C . LYS A 1 156 ? -10.788 -5.107 6.749 1.00 95.25 156 LYS A C 1
ATOM 1192 O O . LYS A 1 156 ? -11.287 -4.726 7.801 1.00 95.25 156 LYS A O 1
ATOM 1197 N N . GLU A 1 157 ? -10.066 -6.221 6.671 1.00 93.50 157 GLU A N 1
ATOM 1198 C CA . GLU A 1 157 ? -9.721 -7.038 7.841 1.00 93.50 157 GLU A CA 1
ATOM 1199 C C . GLU A 1 157 ? -8.775 -6.327 8.810 1.00 93.50 157 GLU A C 1
ATOM 1201 O O . GLU A 1 157 ? -8.841 -6.604 10.006 1.00 93.50 157 GLU A O 1
ATOM 1206 N N . GLN A 1 158 ? -7.898 -5.448 8.319 1.00 90.94 158 GLN A N 1
ATOM 1207 C CA . GLN A 1 158 ? -7.058 -4.614 9.180 1.00 90.94 158 GLN A CA 1
ATOM 1208 C C . GLN A 1 158 ? -7.890 -3.511 9.834 1.00 90.94 158 GLN A C 1
ATOM 1210 O O . GLN A 1 158 ? -7.902 -3.405 11.053 1.00 90.94 158 GLN A O 1
ATOM 1215 N N . MET A 1 159 ? -8.688 -2.788 9.045 1.00 89.44 159 MET A N 1
ATOM 1216 C CA . MET A 1 159 ? -9.527 -1.693 9.543 1.00 89.44 159 MET A CA 1
ATOM 1217 C C . MET A 1 159 ? -10.615 -2.147 10.526 1.00 89.44 159 MET A C 1
ATOM 1219 O O . MET A 1 159 ? -10.992 -1.380 11.393 1.00 89.44 159 MET A O 1
ATOM 1223 N N . LYS A 1 160 ? -11.124 -3.385 10.435 1.00 85.69 160 LYS A N 1
ATOM 1224 C CA . LYS A 1 160 ? -12.094 -3.932 11.409 1.00 85.69 160 LYS A CA 1
ATOM 1225 C C . LYS A 1 160 ? -11.502 -4.232 12.780 1.00 85.69 160 LYS A C 1
ATOM 1227 O O . LYS A 1 160 ? -12.252 -4.381 13.739 1.00 85.69 160 LYS A O 1
ATOM 1232 N N . ARG A 1 161 ? -10.186 -4.434 12.853 1.00 70.69 161 ARG A N 1
ATOM 1233 C CA . ARG A 1 161 ? -9.504 -4.567 14.141 1.00 70.69 161 ARG A CA 1
ATOM 1234 C C . ARG A 1 161 ? -9.329 -3.191 14.781 1.00 70.69 161 ARG A C 1
ATOM 1236 O O . ARG A 1 161 ? -9.079 -3.175 15.981 1.00 70.69 161 ARG A O 1
ATOM 1243 N N . SER A 1 162 ? -9.394 -2.123 13.964 1.00 56.66 162 SER A N 1
ATOM 1244 C CA . SER A 1 162 ? -9.094 -0.719 14.267 1.00 56.66 162 SER A CA 1
ATOM 1245 C C . SER A 1 162 ? -10.160 0.074 14.981 1.00 56.66 162 SER A C 1
ATOM 1247 O O . SER A 1 162 ? -11.352 -0.165 14.713 1.00 56.66 162 SER A O 1
#

Nearest PDB structures (foldseek):
  4ycs-assembly5_E  TM=5.183E-01  e=5.509E-02  Clostridioides difficile 630
  4rkr-assembly1_B  TM=4.143E-01  e=6.247E-02  Arthrobacter sp. FB24
  4rkq-assembly1_B  TM=4.145E-01  e=9.702E-02  Arthrobacter sp. FB24
  7x0r-assembly1_A  TM=5.047E-01  e=5.100E+00  Acetivibrio thermocellus
  8vzc-assembly1_B  TM=4.010E-01  e=2.719E+00  Alphaproteobacteria bacterium

Foldseek 3Di:
DEEEAAPQCPVVVDAAGADPVLVVLLVVLQVVVCVVPVHDYHYFYPNHPDGHDVVVVLVVLLRALEYEYEPDPRCVSVLNRDDDPPFQAREYEYEDEPPADDCPVVVSCVVSNYWYWYFAAEDIATPVRDDPHHHDDPPDDSYGHHPSVNVSVVVVVSVVSD

Secondary structure (DSSP, 8-state):
-EEEE-GGGGTTT-S-EE-HHHHHHHHHHHHHHHHHHT---EEEE-SSSSPPPHHHHHHHHHT-SEEEEESSGGGGGGGG--PPTTSPPPEEEEE--TT-B--HHHHHHHHTT-EEEEEEBTEEEEGGGPPPPB---TTS-SEE-B-HHHHHHHHHHHHTT-

Solvent-accessible surface area (backbone atoms only — not comparable to full-atom values): 8776 Å² total; per-residue (Å²): 52,27,39,34,41,32,61,44,15,63,85,72,74,47,72,47,25,60,35,67,68,46,45,57,52,39,55,51,51,50,47,52,49,16,68,75,68,76,44,68,64,42,80,41,45,41,64,32,101,79,43,55,55,68,71,57,53,54,50,42,26,40,71,10,44,35,39,35,23,41,56,73,81,54,52,68,60,56,82,46,42,45,45,61,85,91,43,47,68,21,38,39,41,36,38,37,43,83,90,33,33,74,58,67,67,47,58,54,28,54,77,71,59,32,44,45,29,45,32,36,45,87,46,77,26,46,78,95,57,54,75,71,80,32,69,82,54,94,84,50,74,43,64,30,63,56,42,46,71,62,51,54,52,48,50,51,60,54,54,70,62,80

Radius of gyration: 14.59 Å; Cα contacts (8 Å, |Δi|>4): 296; chains: 1; bounding box: 37×34×40 Å